Protein AF-A0A7S2U5A8-F1 (afdb_monomer)

Organism: NCBI:txid420275

pLDDT: mean 72.68, std 22.57, range [35.91, 97.19]

Solvent-accessible surface area (backbone atoms only — not comparable to full-atom values): 7270 Å² total; per-residue (Å²): 139,84,84,84,82,84,81,84,82,78,83,81,78,83,81,74,81,80,82,82,63,75,83,80,60,83,86,65,65,77,77,63,56,65,64,57,65,70,73,77,68,81,72,70,61,91,82,57,90,72,82,68,62,67,48,74,50,65,71,39,66,41,68,48,79,43,60,98,95,47,73,67,40,77,53,38,72,68,40,65,54,75,42,59,58,83,60,89,82,86,88,84,76,64,92,88,65,40,89,88,112

Secondary structure (DSSP, 8-state):
-PPPPP-PPPP-------TTSSTT-TT--HHHHHHHTTTS-----TTSPPPP--EEEEEEEEEEPPPTTS--EEEEEEEEEEE-TT-------STTSSTT-

Radius of gyration: 26.56 Å; Cα contacts (8 Å, |Δi|>4): 72; chains: 1; bounding box: 66×48×57 Å

Foldseek 3Di:
DDDDDDDDDDDDDPDDDPPPPDPPPPPDDDVVVVPVVVPPDPPPDPPPDDWFDKDWDFQDWDWDPDDPPDHIHTQDGGDTDIDDGPDDDDDDDDPSNNSPD

Structure (mmCIF, N/CA/C/O backbone):
data_AF-A0A7S2U5A8-F1
#
_entry.id   AF-A0A7S2U5A8-F1
#
loop_
_atom_site.group_PDB
_atom_site.id
_atom_site.type_symbol
_atom_site.label_atom_id
_atom_site.label_alt_id
_atom_site.label_comp_id
_atom_site.label_asym_id
_atom_site.label_entity_id
_atom_site.label_seq_id
_atom_site.pdbx_PDB_ins_code
_atom_site.Cartn_x
_atom_site.Cartn_y
_atom_site.Cartn_z
_atom_site.occupancy
_atom_site.B_iso_or_equiv
_atom_site.auth_seq_id
_atom_site.auth_comp_id
_atom_site.auth_asym_id
_atom_site.auth_atom_id
_atom_site.pdbx_PDB_model_num
ATOM 1 N N . MET A 1 1 ? 5.344 40.210 -32.722 1.00 38.22 1 MET A N 1
ATOM 2 C CA . MET A 1 1 ? 5.893 38.847 -32.582 1.00 38.22 1 MET A CA 1
ATOM 3 C C . MET A 1 1 ? 7.039 38.958 -31.594 1.00 38.22 1 MET A C 1
ATOM 5 O O . MET A 1 1 ? 7.949 39.723 -31.870 1.00 38.22 1 MET A O 1
ATOM 9 N N . SER A 1 2 ? 6.913 38.366 -30.406 1.00 45.12 2 SER A N 1
ATOM 10 C CA . SER A 1 2 ? 7.925 38.432 -29.344 1.00 45.12 2 SER A CA 1
ATOM 11 C C . SER A 1 2 ? 8.835 37.212 -29.427 1.00 45.12 2 SER A C 1
ATOM 13 O O . SER A 1 2 ? 8.351 36.083 -29.464 1.00 45.12 2 SER A O 1
ATOM 15 N N . GLU A 1 3 ? 10.130 37.472 -29.484 1.00 45.38 3 GLU A N 1
ATOM 16 C CA . GLU A 1 3 ? 11.221 36.505 -29.538 1.00 45.38 3 GLU A CA 1
ATOM 17 C C . GLU A 1 3 ? 11.350 35.791 -28.179 1.00 45.38 3 GLU A C 1
ATOM 19 O O . GLU A 1 3 ? 11.308 36.439 -27.132 1.00 45.38 3 GLU A O 1
ATOM 24 N N . ALA A 1 4 ? 11.430 34.459 -28.180 1.00 51.72 4 ALA A N 1
ATOM 25 C CA . ALA A 1 4 ? 11.658 33.675 -26.969 1.00 51.72 4 ALA A CA 1
ATOM 26 C C . ALA A 1 4 ? 13.165 33.630 -26.684 1.00 51.72 4 ALA A C 1
ATOM 28 O O . ALA A 1 4 ? 13.935 33.202 -27.538 1.00 51.72 4 ALA A O 1
ATOM 29 N N . GLN A 1 5 ? 13.580 34.074 -25.497 1.00 45.91 5 GLN A N 1
ATOM 30 C CA . GLN A 1 5 ? 14.954 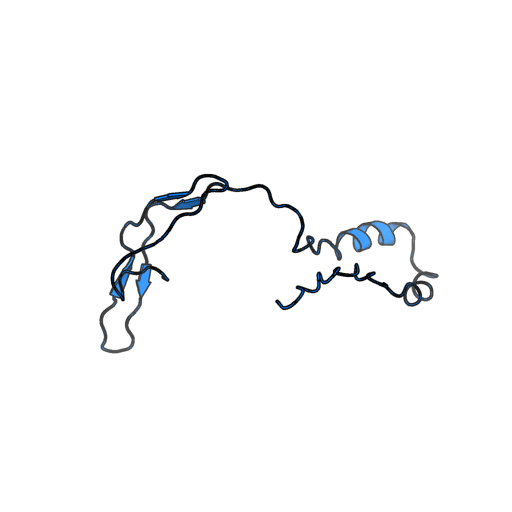33.906 -25.026 1.00 45.91 5 GLN A CA 1
ATOM 31 C C . GLN A 1 5 ? 15.144 32.489 -24.480 1.00 45.91 5 GLN A C 1
ATOM 33 O O . GLN A 1 5 ? 14.459 32.074 -23.544 1.00 45.91 5 GLN A O 1
ATOM 38 N N . GLU A 1 6 ? 16.083 31.763 -25.073 1.00 47.41 6 GLU A N 1
ATOM 39 C CA . GLU A 1 6 ? 16.578 30.481 -24.584 1.00 47.41 6 GLU A CA 1
ATOM 40 C C . GLU A 1 6 ? 17.562 30.743 -23.432 1.00 47.41 6 GLU A C 1
ATOM 42 O O . GLU A 1 6 ? 18.488 31.544 -23.562 1.00 47.41 6 GLU A O 1
ATOM 47 N N . VAL A 1 7 ? 17.314 30.135 -22.269 1.00 41.22 7 VAL A N 1
ATOM 48 C CA . VAL A 1 7 ? 18.146 30.296 -21.068 1.00 41.22 7 VAL A CA 1
ATOM 49 C C . VAL A 1 7 ?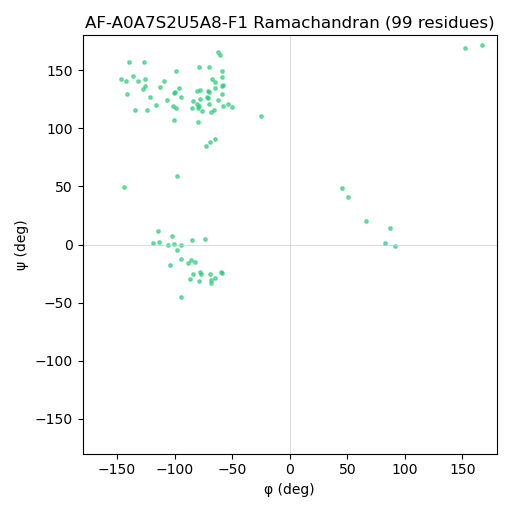 19.050 29.072 -20.957 1.00 41.22 7 VAL A C 1
ATOM 51 O O . VAL A 1 7 ? 18.577 27.989 -20.616 1.00 41.22 7 VAL A O 1
ATOM 54 N N . GLU A 1 8 ? 20.342 29.235 -21.240 1.00 39.53 8 GLU A N 1
ATOM 55 C CA . GLU A 1 8 ? 21.348 28.211 -20.943 1.00 39.53 8 GLU A CA 1
ATOM 56 C C . GLU A 1 8 ? 21.579 28.125 -19.429 1.00 39.53 8 GLU A C 1
ATOM 58 O O . GLU A 1 8 ? 21.872 29.118 -18.757 1.00 39.53 8 GLU A O 1
ATOM 63 N N . LEU A 1 9 ? 21.442 26.916 -18.885 1.00 44.69 9 LEU A N 1
ATOM 64 C CA . LEU A 1 9 ? 21.766 26.610 -17.496 1.00 44.69 9 LEU A CA 1
ATOM 65 C C . LEU A 1 9 ? 23.283 26.429 -17.383 1.00 44.69 9 LEU A C 1
ATOM 67 O O . LEU A 1 9 ? 23.845 25.532 -18.002 1.00 44.69 9 LEU A O 1
ATOM 71 N N . GLN A 1 10 ? 23.939 27.283 -16.598 1.00 41.81 10 GLN A N 1
ATOM 72 C CA . GLN A 1 10 ? 25.362 27.142 -16.284 1.00 41.81 10 GLN A CA 1
ATOM 73 C C . GLN A 1 10 ? 25.557 26.062 -15.214 1.00 41.81 10 GLN A C 1
ATOM 75 O O . GLN A 1 10 ? 24.870 26.065 -14.188 1.00 41.81 10 GLN A O 1
ATOM 80 N N . ASP A 1 11 ? 26.510 25.161 -15.449 1.00 44.88 11 ASP A N 1
ATOM 81 C CA . ASP A 1 11 ? 26.896 24.117 -14.503 1.00 44.88 11 ASP A CA 1
ATOM 82 C C . ASP A 1 11 ? 27.458 24.735 -13.213 1.00 44.88 11 ASP A C 1
ATOM 84 O O . ASP A 1 11 ? 28.404 25.524 -13.226 1.00 44.88 11 ASP A O 1
ATOM 88 N N . VAL A 1 12 ? 26.866 24.376 -12.072 1.00 46.50 12 VAL A N 1
ATOM 89 C CA . VAL A 1 12 ? 27.343 24.798 -10.750 1.00 46.50 12 VAL A CA 1
ATOM 90 C C . VAL A 1 12 ? 28.528 23.918 -10.357 1.00 46.50 12 VAL A C 1
ATOM 92 O O . VAL A 1 12 ? 28.356 22.759 -9.979 1.00 46.50 12 VAL A O 1
ATOM 95 N N . GLU A 1 13 ? 29.740 24.468 -10.415 1.00 44.81 13 GLU A N 1
ATOM 96 C CA . GLU A 1 13 ? 30.926 23.810 -9.864 1.00 44.81 13 GLU A CA 1
ATOM 97 C C . GLU A 1 13 ? 30.818 23.707 -8.331 1.00 44.81 13 GLU A C 1
ATOM 99 O O . GLU A 1 13 ? 30.822 24.706 -7.607 1.00 44.81 13 GLU A O 1
ATOM 104 N N . LEU A 1 14 ? 30.746 22.478 -7.809 1.00 44.41 14 LEU A N 1
ATOM 105 C CA . LEU A 1 14 ? 30.836 22.193 -6.375 1.00 44.41 14 LEU A CA 1
ATOM 106 C C . LEU A 1 14 ? 32.283 22.393 -5.896 1.00 44.41 14 LEU A C 1
ATOM 108 O O . LEU A 1 14 ? 33.079 21.456 -5.813 1.00 44.41 14 LEU A O 1
ATOM 112 N N . GLY A 1 15 ? 32.627 23.637 -5.570 1.00 35.91 15 GLY A N 1
ATOM 113 C CA . GLY A 1 15 ? 33.887 24.002 -4.928 1.00 35.91 15 GLY A CA 1
ATOM 114 C C . GLY A 1 15 ? 33.965 23.507 -3.479 1.00 35.91 15 GLY A C 1
ATOM 115 O O . GLY A 1 15 ? 33.620 24.228 -2.547 1.00 35.91 15 GLY A O 1
ATOM 116 N N . GLY A 1 16 ? 34.443 22.278 -3.273 1.00 38.44 16 GLY A N 1
ATOM 117 C CA . GLY A 1 16 ? 34.842 21.773 -1.957 1.00 38.44 16 GLY A CA 1
ATOM 118 C C . GLY A 1 16 ? 36.203 22.341 -1.533 1.00 38.44 16 GLY A C 1
ATOM 119 O O . GLY A 1 16 ? 37.221 22.064 -2.165 1.00 38.44 16 GLY A O 1
ATOM 120 N N . ASN A 1 17 ? 36.221 23.140 -0.465 1.00 39.75 17 ASN A N 1
ATOM 121 C CA . ASN A 1 17 ? 37.412 23.788 0.090 1.00 39.75 17 ASN A CA 1
ATOM 122 C C . ASN A 1 17 ? 38.374 22.744 0.709 1.00 39.75 17 ASN A C 1
ATOM 124 O O . ASN A 1 17 ? 38.028 22.093 1.693 1.00 39.75 17 ASN A O 1
ATOM 128 N N . LYS A 1 18 ? 39.574 22.563 0.134 1.00 45.72 18 LYS A N 1
ATOM 129 C CA . LYS A 1 18 ? 40.514 21.465 0.465 1.00 45.72 18 LYS A CA 1
ATOM 130 C C . LYS A 1 18 ? 41.438 21.718 1.667 1.00 45.72 18 LYS A C 1
ATOM 132 O O . LYS A 1 18 ? 42.257 20.865 1.974 1.00 45.72 18 LYS A O 1
ATOM 137 N N . ASN A 1 19 ? 41.309 22.838 2.375 1.00 41.66 19 ASN A N 1
ATOM 138 C CA . ASN A 1 19 ? 42.384 23.301 3.266 1.00 41.66 19 ASN A CA 1
ATOM 139 C C . ASN A 1 19 ? 42.170 23.046 4.771 1.00 41.66 19 ASN A C 1
ATOM 141 O O . ASN A 1 19 ? 42.956 23.532 5.574 1.00 41.66 19 ASN A O 1
ATOM 145 N N . PHE A 1 20 ? 41.136 22.305 5.185 1.00 41.44 20 PHE A N 1
ATOM 146 C CA . PHE A 1 20 ? 40.868 22.057 6.617 1.00 41.44 20 PHE A CA 1
ATOM 147 C C . PHE A 1 20 ? 41.383 20.712 7.147 1.00 41.44 20 PHE A C 1
ATOM 149 O O . PHE A 1 20 ? 41.257 20.449 8.340 1.00 41.44 20 PHE A O 1
ATOM 156 N N . VAL A 1 21 ? 41.935 19.848 6.290 1.00 45.81 21 VAL A N 1
ATOM 157 C CA . VAL A 1 21 ? 42.218 18.449 6.660 1.00 45.81 21 VAL A CA 1
ATOM 158 C C . VAL A 1 21 ? 43.699 18.184 6.937 1.00 45.81 21 VAL A C 1
ATOM 160 O O . VAL A 1 21 ? 44.007 17.204 7.603 1.00 45.81 21 VAL A O 1
ATOM 163 N N . ASP A 1 22 ? 44.619 19.044 6.498 1.00 43.59 22 ASP A N 1
ATOM 164 C CA . ASP A 1 22 ? 46.047 18.689 6.491 1.00 43.59 22 ASP A CA 1
ATOM 165 C C . ASP A 1 22 ? 46.740 18.784 7.864 1.00 43.59 22 ASP A C 1
ATOM 167 O O . ASP A 1 22 ? 47.713 18.071 8.103 1.00 43.59 22 ASP A O 1
ATOM 171 N N . GLU A 1 23 ? 46.237 19.584 8.810 1.00 45.62 23 GLU A N 1
ATOM 172 C CA . GLU A 1 23 ? 46.963 19.853 10.067 1.00 45.62 23 GLU A CA 1
ATOM 173 C C . GLU A 1 23 ? 46.674 18.847 11.199 1.00 45.62 23 GLU A C 1
ATOM 175 O O . GLU A 1 23 ? 47.452 18.721 12.140 1.00 45.62 23 GLU A O 1
ATOM 180 N N . ALA A 1 24 ? 45.605 18.050 11.097 1.00 46.97 24 ALA A N 1
ATOM 181 C CA . ALA A 1 24 ? 45.213 17.096 12.144 1.00 46.97 24 ALA A CA 1
ATOM 182 C C . ALA A 1 24 ? 45.750 15.661 11.936 1.00 46.97 24 ALA A C 1
ATOM 184 O O . ALA A 1 24 ? 45.467 14.774 12.742 1.00 46.97 24 ALA A O 1
ATOM 185 N N . VAL A 1 25 ? 46.496 15.397 10.853 1.00 51.00 25 VAL A N 1
ATOM 186 C CA . VAL A 1 25 ? 46.848 14.026 10.412 1.00 51.00 25 VAL A CA 1
ATOM 187 C C . VAL A 1 25 ? 48.299 13.614 10.683 1.00 51.00 25 VAL A C 1
ATOM 189 O O . VAL A 1 25 ? 48.671 12.475 10.358 1.00 51.00 25 VAL A O 1
ATOM 192 N N . ALA A 1 26 ? 49.100 14.511 11.267 1.00 53.81 26 ALA A N 1
ATOM 193 C CA . ALA A 1 26 ? 50.541 14.329 11.448 1.00 53.81 26 ALA A CA 1
ATOM 194 C C . ALA A 1 26 ? 50.901 13.224 12.462 1.00 53.81 26 ALA A C 1
ATOM 196 O O . ALA A 1 26 ? 51.873 12.508 12.238 1.00 53.81 26 ALA A O 1
ATOM 197 N N . ASP A 1 27 ? 50.063 12.991 13.481 1.00 52.19 27 ASP A N 1
ATOM 198 C CA . ASP A 1 27 ? 50.448 12.164 14.640 1.00 52.19 27 ASP A CA 1
ATOM 199 C C . ASP A 1 27 ? 49.667 10.838 14.789 1.00 52.19 27 ASP A C 1
ATOM 201 O O . ASP A 1 27 ? 49.761 10.169 15.816 1.00 52.19 27 ASP A O 1
ATOM 205 N N . MET A 1 28 ? 48.887 10.412 13.784 1.00 46.25 28 MET A N 1
ATOM 206 C CA . MET A 1 28 ? 48.114 9.154 13.850 1.00 46.25 28 MET A CA 1
ATOM 207 C C . MET A 1 28 ? 48.772 7.981 13.104 1.00 46.25 28 MET A C 1
ATOM 209 O O . MET A 1 28 ? 49.091 8.087 11.915 1.00 46.25 28 MET A O 1
ATOM 213 N N . GLU A 1 29 ? 48.881 6.833 13.787 1.00 58.38 29 GLU A N 1
ATOM 214 C CA . GLU A 1 29 ? 49.429 5.568 13.274 1.00 58.38 29 GLU A CA 1
ATOM 215 C C . GLU A 1 29 ? 48.684 5.025 12.028 1.00 58.38 29 GLU A C 1
ATOM 217 O O . GLU A 1 29 ? 47.458 5.155 11.901 1.00 58.38 29 GLU A O 1
ATOM 222 N N . PRO A 1 30 ? 49.414 4.408 11.076 1.00 54.69 30 PRO A N 1
ATOM 223 C CA . PRO A 1 30 ? 48.937 4.139 9.715 1.00 54.69 30 PRO A CA 1
ATOM 224 C C . PRO A 1 30 ? 47.831 3.079 9.618 1.00 54.69 30 PRO A C 1
ATOM 226 O O . PRO A 1 30 ? 47.032 3.112 8.676 1.00 54.69 30 PRO A O 1
ATOM 229 N N . GLU A 1 31 ? 47.744 2.150 10.568 1.00 50.69 31 GLU A N 1
ATOM 230 C CA . GLU A 1 31 ? 46.753 1.066 10.530 1.00 50.69 31 GLU A CA 1
ATOM 231 C C . GLU A 1 31 ? 45.336 1.494 10.926 1.00 50.69 31 GLU A C 1
ATOM 233 O O . GLU A 1 31 ? 44.362 0.930 10.420 1.00 50.69 31 GLU A O 1
ATOM 238 N N . ASN A 1 32 ? 45.192 2.555 11.724 1.00 51.06 32 ASN A N 1
ATOM 239 C CA . ASN A 1 32 ? 43.881 3.050 12.152 1.00 51.06 32 ASN A CA 1
ATOM 240 C C . ASN A 1 32 ? 43.245 4.032 11.1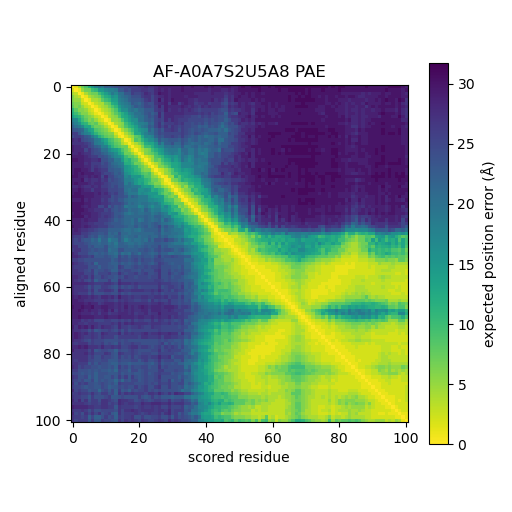42 1.00 51.06 32 ASN A C 1
ATOM 242 O O . ASN A 1 32 ? 42.039 4.286 11.176 1.00 51.06 32 ASN A O 1
ATOM 246 N N . LYS A 1 33 ? 44.028 4.534 10.172 1.00 50.28 33 LYS A N 1
ATOM 247 C CA . LYS A 1 33 ? 43.551 5.436 9.102 1.00 50.28 33 LYS A CA 1
ATOM 248 C C . LYS A 1 33 ? 42.610 4.739 8.111 1.00 50.28 33 LYS A C 1
ATOM 250 O O . LYS A 1 33 ? 41.684 5.355 7.594 1.00 50.28 33 LYS A O 1
ATOM 255 N N . ARG A 1 34 ? 42.814 3.442 7.845 1.00 49.03 34 ARG A N 1
ATOM 256 C CA . ARG A 1 34 ? 42.081 2.705 6.792 1.00 49.03 34 ARG A CA 1
ATOM 257 C C . ARG A 1 34 ? 40.670 2.277 7.194 1.00 49.03 34 ARG A C 1
ATOM 259 O O . ARG A 1 34 ? 39.795 2.207 6.333 1.00 49.03 34 ARG A O 1
ATOM 266 N N . ASN A 1 35 ? 40.451 1.990 8.475 1.00 46.28 35 ASN A N 1
ATOM 267 C CA . ASN A 1 35 ? 39.167 1.474 8.951 1.00 46.28 35 ASN A CA 1
ATOM 268 C C . ASN A 1 35 ? 38.170 2.594 9.274 1.00 46.28 35 ASN A C 1
ATOM 270 O O . ASN A 1 35 ? 36.973 2.407 9.064 1.00 46.28 35 ASN A O 1
ATOM 274 N N . ASN A 1 36 ? 38.655 3.770 9.682 1.00 45.06 36 ASN A N 1
ATOM 275 C CA . ASN A 1 36 ? 37.790 4.907 10.000 1.00 45.06 36 ASN A CA 1
ATOM 276 C C . ASN A 1 36 ? 37.397 5.731 8.758 1.00 45.06 36 ASN A C 1
ATOM 278 O O . ASN A 1 36 ? 36.289 6.252 8.725 1.00 45.06 36 ASN A O 1
ATOM 282 N N . LEU A 1 37 ? 38.194 5.731 7.675 1.00 49.19 37 LEU A N 1
ATOM 283 C CA . LEU A 1 37 ? 37.800 6.361 6.399 1.00 49.19 37 LEU A CA 1
ATOM 284 C C . LEU A 1 37 ? 36.591 5.681 5.728 1.00 49.19 37 LEU A C 1
ATOM 286 O O . LEU A 1 37 ? 35.841 6.317 4.996 1.00 49.19 37 LEU A O 1
ATOM 290 N N . LYS A 1 38 ? 36.399 4.376 5.957 1.00 48.06 38 LYS A N 1
ATOM 291 C CA . LYS A 1 38 ? 35.299 3.609 5.347 1.00 48.06 38 LYS A CA 1
ATOM 292 C C . LYS A 1 38 ? 33.970 3.759 6.080 1.00 48.06 38 LYS A C 1
ATOM 294 O O . LYS A 1 38 ? 32.947 3.352 5.538 1.00 48.06 38 LYS A O 1
ATOM 299 N N . LYS A 1 39 ? 33.978 4.280 7.310 1.00 46.34 39 LYS A N 1
ATOM 300 C CA . LYS A 1 39 ? 32.801 4.252 8.183 1.00 46.34 39 LYS A CA 1
ATOM 301 C C . LYS A 1 39 ? 31.949 5.522 8.119 1.00 46.34 39 LYS A C 1
ATOM 303 O O . LYS A 1 39 ? 30.820 5.480 8.589 1.00 46.34 39 LYS A O 1
ATOM 308 N N . GLU A 1 40 ? 32.446 6.604 7.514 1.00 55.03 40 GLU A N 1
ATOM 309 C CA . GLU A 1 40 ? 31.802 7.926 7.606 1.00 55.03 40 GLU A CA 1
ATOM 310 C C . GLU A 1 40 ? 31.314 8.561 6.292 1.00 55.03 40 GLU A C 1
ATOM 312 O O . GLU A 1 40 ? 30.732 9.637 6.350 1.00 55.03 40 GLU A O 1
ATOM 317 N N . LEU A 1 41 ? 31.438 7.934 5.114 1.00 55.22 41 LEU A N 1
ATOM 318 C CA . LEU A 1 41 ? 31.005 8.573 3.853 1.00 55.22 41 LEU A CA 1
ATOM 319 C C . LEU A 1 41 ? 30.391 7.612 2.823 1.00 55.22 41 LEU A C 1
ATOM 321 O O . LEU A 1 41 ? 30.724 7.662 1.643 1.00 55.22 41 LEU A O 1
ATOM 325 N N . THR A 1 42 ? 29.435 6.772 3.217 1.00 57.41 42 THR A N 1
ATOM 326 C CA . THR A 1 42 ? 28.406 6.345 2.250 1.00 57.41 42 THR A CA 1
ATOM 327 C C . THR A 1 42 ? 27.164 7.201 2.446 1.00 57.41 42 THR A C 1
ATOM 329 O O . THR A 1 42 ? 26.080 6.705 2.746 1.00 57.41 42 THR A O 1
ATOM 332 N N . MET A 1 43 ? 27.328 8.518 2.302 1.00 65.00 43 MET A N 1
ATOM 333 C CA . MET A 1 43 ? 26.225 9.339 1.820 1.00 65.00 43 MET A CA 1
ATOM 334 C C . MET A 1 43 ? 25.998 8.840 0.391 1.00 65.00 43 MET A C 1
ATOM 336 O O . MET A 1 43 ? 26.720 9.225 -0.525 1.00 65.00 43 MET A O 1
ATOM 340 N N . GLU A 1 44 ? 25.118 7.848 0.228 1.00 73.56 44 GLU A N 1
ATOM 341 C CA . GLU A 1 44 ? 24.697 7.418 -1.102 1.00 73.56 44 GLU A CA 1
ATOM 342 C C . GLU A 1 44 ? 24.206 8.673 -1.819 1.00 73.56 44 GLU A C 1
ATOM 344 O O . GLU A 1 44 ? 23.337 9.374 -1.292 1.00 73.56 44 GLU A O 1
ATOM 349 N N . ASP A 1 45 ? 24.824 8.998 -2.957 1.00 82.06 45 ASP A N 1
ATOM 350 C CA . ASP A 1 45 ? 24.465 10.181 -3.730 1.00 82.06 45 ASP A CA 1
ATOM 351 C C . ASP A 1 45 ? 22.938 10.177 -3.931 1.00 82.06 45 ASP A C 1
ATOM 353 O O . ASP A 1 45 ? 22.394 9.225 -4.509 1.00 82.06 45 ASP A O 1
ATOM 357 N N . PRO A 1 46 ? 22.220 11.199 -3.424 1.00 83.62 46 PRO A N 1
ATOM 358 C CA . PRO A 1 46 ? 20.766 11.221 -3.477 1.00 83.62 46 PRO A CA 1
ATOM 359 C C . PRO A 1 46 ? 20.240 11.137 -4.915 1.00 83.62 46 PRO A C 1
ATOM 361 O O . PRO A 1 46 ? 19.129 10.626 -5.108 1.00 83.62 46 PRO A O 1
ATOM 364 N N . PHE A 1 47 ? 21.043 11.559 -5.898 1.00 84.69 47 PHE A N 1
ATOM 365 C CA . PHE A 1 47 ? 20.728 11.582 -7.324 1.00 84.69 47 PHE A CA 1
ATOM 366 C C . PHE A 1 47 ? 21.336 10.417 -8.121 1.00 84.69 47 PHE A C 1
ATOM 368 O O . PHE A 1 47 ? 21.093 10.327 -9.327 1.00 84.69 47 PHE A O 1
ATOM 375 N N . ALA 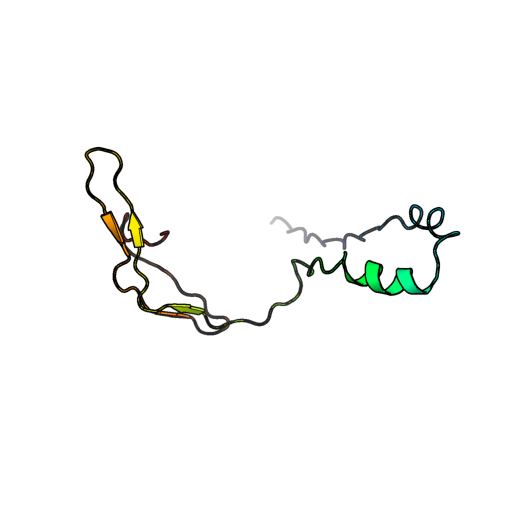A 1 48 ? 22.064 9.493 -7.482 1.00 87.12 48 ALA A N 1
ATOM 376 C CA . ALA A 1 48 ? 22.624 8.338 -8.176 1.00 87.12 48 ALA A CA 1
ATOM 377 C C . ALA A 1 48 ? 21.512 7.508 -8.853 1.00 87.12 48 ALA A C 1
ATOM 379 O O . ALA A 1 48 ? 20.470 7.252 -8.232 1.00 87.12 48 ALA A O 1
ATOM 380 N N . PRO A 1 49 ? 21.709 7.034 -10.101 1.00 83.00 49 PRO A N 1
ATOM 381 C CA . PRO A 1 49 ? 20.728 6.206 -10.794 1.00 83.00 49 PRO A CA 1
ATOM 382 C C . PRO A 1 49 ? 20.402 4.938 -9.999 1.00 83.00 49 PRO A C 1
ATOM 384 O O . PRO A 1 49 ? 21.261 4.089 -9.762 1.00 83.00 49 PRO A O 1
ATOM 387 N N . ARG A 1 50 ? 19.135 4.776 -9.608 1.00 85.31 50 ARG A N 1
ATOM 388 C CA . ARG A 1 50 ? 18.675 3.607 -8.845 1.00 85.31 50 ARG A CA 1
ATOM 389 C C . ARG A 1 50 ? 18.073 2.573 -9.786 1.00 85.31 50 ARG A C 1
ATOM 391 O O . ARG A 1 50 ? 17.265 2.900 -10.659 1.00 85.31 50 ARG A O 1
ATOM 398 N N . LYS A 1 51 ? 18.430 1.300 -9.597 1.00 87.94 51 LYS A N 1
ATOM 399 C CA . LYS A 1 51 ? 17.735 0.199 -10.273 1.00 87.94 51 LYS A CA 1
ATOM 400 C C . LYS A 1 51 ? 16.287 0.150 -9.770 1.00 87.94 51 LYS A C 1
ATOM 402 O O . LYS A 1 51 ? 16.052 0.242 -8.565 1.00 87.94 51 LYS A O 1
ATOM 407 N N . GLY A 1 52 ? 15.336 0.010 -10.695 1.00 87.62 52 GLY A N 1
ATOM 408 C CA . GLY A 1 52 ? 13.931 -0.196 -10.350 1.00 87.62 52 GLY A CA 1
ATOM 409 C C . GLY A 1 52 ? 13.760 -1.451 -9.496 1.00 87.62 52 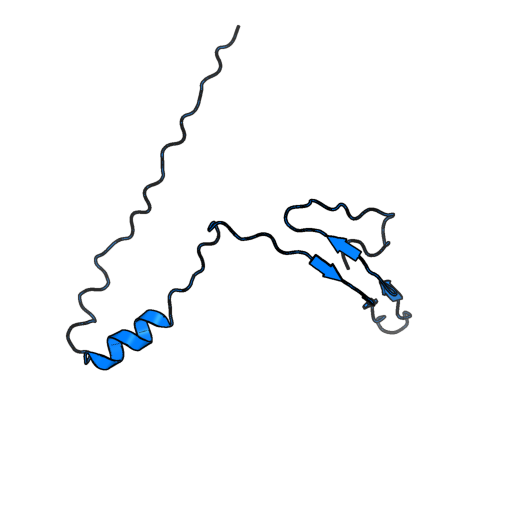GLY A C 1
ATOM 410 O O . GLY A 1 52 ? 14.545 -2.392 -9.606 1.00 87.62 52 GLY A O 1
ATOM 411 N N . LYS A 1 53 ? 12.755 -1.448 -8.622 1.00 91.75 53 LYS A N 1
ATOM 412 C CA . LYS A 1 53 ? 12.363 -2.618 -7.833 1.00 91.75 53 LYS A CA 1
ATOM 413 C C . LYS A 1 53 ? 10.881 -2.880 -8.045 1.00 91.75 53 LYS A C 1
ATOM 415 O O . LYS A 1 53 ? 10.103 -1.934 -8.136 1.00 91.75 53 LYS A O 1
ATOM 420 N N . LYS A 1 54 ? 10.516 -4.157 -8.112 1.00 94.69 54 LYS A N 1
ATOM 421 C CA . LYS A 1 54 ? 9.126 -4.605 -8.060 1.00 94.69 54 LYS A CA 1
ATOM 422 C C . LYS A 1 54 ? 8.598 -4.397 -6.638 1.00 94.69 54 LYS A C 1
ATOM 424 O O . LYS A 1 54 ? 9.266 -4.774 -5.673 1.00 94.69 54 LYS A O 1
ATOM 429 N N . LEU A 1 55 ? 7.418 -3.800 -6.512 1.00 95.00 55 LEU A N 1
ATOM 430 C CA . LEU A 1 55 ? 6.732 -3.598 -5.236 1.00 95.00 55 LEU A CA 1
ATOM 431 C C . LEU A 1 55 ? 5.557 -4.570 -5.153 1.00 95.00 55 LEU A C 1
ATOM 433 O O . LEU A 1 55 ? 4.702 -4.574 -6.025 1.00 95.00 55 LEU A O 1
ATOM 437 N N . THR A 1 56 ? 5.497 -5.383 -4.103 1.00 96.88 56 THR A N 1
ATOM 438 C CA . THR A 1 56 ? 4.384 -6.311 -3.858 1.00 96.88 56 THR A CA 1
ATOM 439 C C . THR A 1 56 ? 3.911 -6.187 -2.427 1.00 96.88 56 THR A C 1
ATOM 441 O O . THR A 1 56 ? 4.738 -6.101 -1.517 1.00 96.88 56 THR A O 1
ATOM 444 N N . TRP A 1 57 ? 2.605 -6.258 -2.217 1.00 96.38 57 TRP A N 1
ATOM 445 C CA . TRP A 1 57 ? 2.007 -6.347 -0.892 1.00 96.38 57 TRP A CA 1
ATOM 446 C C . TRP A 1 57 ? 0.897 -7.391 -0.897 1.00 96.38 57 TRP A C 1
ATOM 448 O O . TRP A 1 57 ? 0.208 -7.591 -1.898 1.00 96.38 57 TRP A O 1
ATOM 458 N N . GLN A 1 58 ? 0.751 -8.093 0.221 1.00 97.19 58 GLN A N 1
ATOM 459 C CA . GLN A 1 58 ? -0.237 -9.150 0.396 1.00 97.19 58 GLN A CA 1
ATOM 460 C C . GLN A 1 58 ? -0.707 -9.156 1.843 1.00 97.19 58 GLN A C 1
ATOM 462 O O . GLN A 1 58 ? 0.098 -8.944 2.751 1.00 97.19 58 GLN A O 1
ATOM 467 N N . ASN A 1 59 ? -1.999 -9.420 2.040 1.00 96.69 59 ASN A N 1
ATOM 468 C CA . ASN A 1 59 ? -2.626 -9.513 3.354 1.00 96.69 59 ASN A CA 1
ATOM 469 C C . ASN A 1 59 ? -2.324 -8.295 4.254 1.00 96.69 59 ASN A C 1
ATOM 471 O O . ASN A 1 59 ? -2.056 -8.426 5.455 1.00 96.69 59 ASN A O 1
ATOM 475 N N . VAL A 1 60 ? -2.337 -7.092 3.666 1.00 95.38 60 VAL A N 1
ATOM 476 C CA . VAL A 1 60 ? -2.119 -5.844 4.406 1.00 95.38 60 VAL A CA 1
ATOM 477 C C . VAL A 1 60 ? -3.401 -5.472 5.137 1.00 95.38 60 VAL A C 1
ATOM 479 O O . VAL A 1 60 ? -4.448 -5.238 4.531 1.00 95.38 60 VAL A O 1
ATOM 482 N N . ASN A 1 61 ? -3.300 -5.404 6.461 1.00 95.56 61 ASN A N 1
ATOM 483 C CA . ASN A 1 61 ? -4.397 -5.082 7.359 1.00 95.56 61 ASN A CA 1
ATOM 484 C C . ASN A 1 61 ? -3.968 -3.939 8.278 1.00 95.56 61 ASN A C 1
ATOM 486 O O . ASN A 1 61 ? -2.880 -3.975 8.851 1.00 95.56 61 ASN A O 1
ATOM 490 N N . MET A 1 62 ? -4.831 -2.940 8.446 1.00 94.75 62 MET A N 1
ATOM 491 C CA . MET A 1 62 ? -4.562 -1.805 9.326 1.00 94.75 62 MET A CA 1
ATOM 492 C C . MET A 1 62 ? -5.834 -1.397 10.053 1.00 94.75 62 MET A C 1
ATOM 494 O O . MET A 1 62 ? -6.870 -1.159 9.430 1.00 94.75 62 MET A O 1
ATOM 498 N N . THR A 1 63 ? -5.732 -1.262 11.372 1.00 94.69 63 THR A N 1
ATOM 499 C CA . THR A 1 63 ? -6.820 -0.812 12.240 1.00 94.69 63 THR A CA 1
ATOM 500 C C . THR A 1 63 ? -6.371 0.433 12.988 1.00 94.69 63 THR A C 1
ATOM 502 O O . THR A 1 63 ? -5.326 0.440 13.635 1.00 94.69 63 THR A O 1
ATOM 505 N N . LEU A 1 64 ? -7.171 1.491 12.909 1.00 92.56 64 LEU A N 1
ATOM 506 C CA . LEU A 1 64 ? -7.015 2.683 13.724 1.00 92.56 64 LEU A CA 1
ATOM 507 C C . LEU A 1 64 ? -7.710 2.462 15.065 1.00 92.56 64 LEU A C 1
ATOM 509 O O . LEU A 1 64 ? -8.931 2.299 15.113 1.00 92.56 64 LEU A O 1
ATOM 513 N N . ILE A 1 65 ? -6.926 2.494 16.138 1.00 92.75 65 ILE A N 1
ATOM 514 C CA . ILE A 1 65 ? -7.432 2.329 17.500 1.00 92.75 65 ILE A CA 1
ATOM 515 C C . ILE A 1 65 ? -8.216 3.583 17.905 1.00 92.75 65 ILE A C 1
ATOM 517 O O . ILE A 1 65 ? -7.720 4.714 17.799 1.00 92.75 65 ILE A O 1
ATOM 521 N N . GLY A 1 66 ? -9.448 3.385 18.364 1.00 88.19 66 GLY A N 1
ATOM 522 C CA . GLY A 1 66 ? -10.315 4.451 18.843 1.00 88.19 66 GLY A CA 1
ATOM 523 C C . GLY A 1 66 ? -9.797 5.073 20.146 1.00 88.19 66 GLY A C 1
ATOM 524 O O . GLY A 1 66 ? -9.283 4.400 21.036 1.00 88.19 66 GLY A O 1
ATOM 525 N N . LYS A 1 67 ? -9.938 6.396 20.298 1.00 88.12 67 LYS A N 1
ATOM 526 C CA . LYS A 1 67 ? -9.732 7.062 21.601 1.00 88.12 67 LYS A CA 1
ATOM 527 C C . LYS A 1 67 ? -10.972 6.866 22.484 1.00 88.12 67 LYS A C 1
ATOM 529 O O . LYS A 1 67 ? -12.066 6.747 21.942 1.00 88.12 67 LYS A O 1
ATOM 534 N N . LYS A 1 68 ? -10.801 6.879 23.820 1.00 83.44 68 LYS A N 1
ATOM 535 C CA . LYS A 1 68 ? -11.844 6.652 24.857 1.00 83.44 68 LYS A CA 1
ATOM 536 C C . LYS A 1 68 ? -13.271 6.975 24.378 1.00 83.44 68 LYS A C 1
ATOM 538 O O . LYS A 1 68 ? -13.610 8.141 24.191 1.00 83.44 68 LYS A O 1
ATOM 543 N N . GLY A 1 69 ? -14.085 5.929 24.223 1.00 77.75 69 GLY A N 1
ATOM 544 C CA . GLY A 1 69 ? -15.496 6.019 23.828 1.00 77.75 69 GLY A CA 1
ATOM 545 C C . GLY A 1 69 ? -15.771 5.931 22.322 1.00 77.75 69 GLY A C 1
ATOM 546 O O . GLY A 1 69 ? -16.933 5.978 21.933 1.00 77.75 69 GLY A O 1
ATOM 547 N N . LYS A 1 70 ? -14.746 5.801 21.471 1.00 85.25 70 LYS A N 1
ATOM 548 C CA . LYS A 1 70 ? -14.895 5.526 20.033 1.00 85.25 70 LYS A CA 1
ATOM 549 C C . LYS A 1 70 ? -14.439 4.109 19.715 1.00 85.25 70 LYS A C 1
ATOM 551 O O . LYS A 1 70 ? -13.435 3.660 20.259 1.00 85.25 70 LYS A O 1
ATOM 556 N N . GLU A 1 71 ? -15.167 3.449 18.824 1.00 91.19 71 GLU A N 1
ATOM 557 C CA . GLU A 1 71 ? -14.822 2.118 18.327 1.00 91.19 71 GLU A CA 1
ATOM 558 C C . GLU A 1 71 ? -13.585 2.154 17.426 1.00 91.19 71 GLU A C 1
ATOM 560 O O . GLU A 1 71 ? -13.292 3.161 16.767 1.00 91.19 71 GLU A O 1
ATOM 565 N N . ASP A 1 72 ? -12.881 1.027 17.392 1.00 92.81 72 ASP A N 1
ATOM 566 C CA . ASP A 1 72 ? -11.777 0.796 16.473 1.00 92.81 72 ASP A CA 1
ATOM 567 C C . ASP A 1 72 ? -12.283 0.765 15.032 1.00 92.81 72 ASP A C 1
ATOM 569 O O . ASP A 1 72 ? -13.333 0.199 14.718 1.00 92.81 72 ASP A O 1
ATOM 573 N N . ARG A 1 73 ? -11.508 1.359 14.126 1.00 91.44 73 ARG A N 1
ATOM 574 C CA . ARG A 1 73 ? -11.862 1.429 12.709 1.00 91.44 73 ARG A CA 1
ATOM 575 C C . ARG A 1 73 ? -10.855 0.660 11.877 1.00 91.44 73 ARG A C 1
ATOM 577 O O . ARG A 1 73 ? -9.685 1.026 11.827 1.00 91.44 73 ARG A O 1
ATOM 584 N N . LYS A 1 74 ? -11.320 -0.350 11.146 1.00 92.75 74 LYS A N 1
ATOM 585 C CA . LYS A 1 74 ? -10.518 -0.993 10.098 1.00 92.75 74 LYS A CA 1
ATOM 586 C C . LYS A 1 74 ? -10.346 -0.027 8.924 1.00 92.75 74 LYS A C 1
ATOM 588 O O . LYS A 1 74 ? -11.337 0.444 8.371 1.00 92.75 74 LYS A O 1
ATOM 593 N N . LEU A 1 75 ? -9.098 0.297 8.594 1.00 93.38 75 LEU A N 1
ATOM 594 C CA . LEU A 1 75 ? -8.724 1.167 7.475 1.00 93.38 75 LEU A CA 1
ATOM 595 C C . LEU A 1 75 ? -8.402 0.350 6.225 1.00 93.38 75 LEU A C 1
ATOM 597 O O . LEU A 1 75 ? -8.882 0.674 5.145 1.00 93.38 75 LEU A O 1
ATOM 601 N N . LEU A 1 76 ? -7.629 -0.723 6.393 1.00 95.69 76 LEU A N 1
ATOM 602 C CA . LEU A 1 76 ? -7.266 -1.663 5.336 1.00 95.69 76 LEU A CA 1
ATOM 603 C C . LEU A 1 76 ? -7.651 -3.067 5.791 1.00 95.69 76 LEU A C 1
ATOM 605 O O . LEU A 1 76 ? -7.444 -3.424 6.953 1.00 95.69 76 LEU A O 1
ATOM 609 N N . THR A 1 77 ? -8.240 -3.853 4.897 1.00 95.75 77 THR A N 1
ATOM 610 C CA . THR A 1 77 ? -8.623 -5.246 5.155 1.00 95.75 77 THR A CA 1
ATOM 611 C C . THR A 1 77 ? -8.187 -6.082 3.967 1.00 95.75 77 THR A C 1
ATOM 613 O O . THR A 1 77 ? -8.680 -5.851 2.867 1.00 95.75 77 THR A O 1
ATOM 616 N N . ASP A 1 78 ? -7.259 -7.007 4.209 1.00 96.31 78 ASP A N 1
ATOM 617 C CA . ASP A 1 78 ? -6.714 -7.946 3.221 1.00 96.31 78 ASP A CA 1
ATOM 618 C C . ASP A 1 78 ? -6.339 -7.293 1.876 1.00 96.31 78 ASP A C 1
ATOM 620 O O . ASP A 1 78 ? -6.733 -7.724 0.792 1.00 96.31 78 ASP A O 1
ATOM 624 N N . VAL A 1 79 ? -5.602 -6.181 1.942 1.00 95.88 79 VAL A N 1
ATOM 625 C CA . VAL A 1 79 ? -5.193 -5.448 0.740 1.00 95.88 79 VAL A CA 1
ATOM 626 C C . VAL A 1 79 ? -3.981 -6.135 0.108 1.00 95.88 79 VAL A C 1
ATOM 628 O O . VAL A 1 79 ? -3.002 -6.452 0.791 1.00 95.88 79 VAL A O 1
ATOM 631 N N . TRP A 1 80 ? -4.038 -6.343 -1.208 1.00 97.06 80 TRP A N 1
ATOM 632 C CA . TRP A 1 80 ? -2.994 -6.992 -2.001 1.00 97.06 80 TRP A CA 1
ATOM 633 C C . TRP A 1 80 ? -2.789 -6.295 -3.349 1.00 97.06 80 TRP A C 1
ATOM 635 O O . TRP A 1 80 ? -3.670 -5.583 -3.834 1.00 97.06 80 TRP A O 1
ATOM 645 N N . GLY A 1 81 ? -1.605 -6.473 -3.932 1.00 95.31 81 GLY A N 1
ATOM 646 C CA . GLY A 1 81 ? -1.268 -5.926 -5.239 1.00 95.31 81 GLY A CA 1
ATOM 647 C C . GLY A 1 81 ? 0.221 -5.996 -5.561 1.00 95.31 81 GLY A C 1
ATOM 648 O O . GLY A 1 81 ? 1.058 -6.371 -4.736 1.00 95.31 81 GLY A O 1
ATOM 649 N N . GLU A 1 82 ? 0.531 -5.658 -6.804 1.00 96.75 82 GLU A N 1
ATOM 650 C CA . GLU A 1 82 ? 1.873 -5.674 -7.365 1.00 96.75 82 GLU A CA 1
ATOM 651 C C . GLU A 1 82 ? 2.054 -4.480 -8.304 1.00 96.75 82 GLU A C 1
ATOM 653 O O . GLU A 1 82 ? 1.150 -4.144 -9.065 1.00 96.75 82 GLU A O 1
ATOM 658 N N . VAL A 1 83 ? 3.240 -3.878 -8.264 1.00 96.25 83 VAL A N 1
ATOM 659 C CA . VAL A 1 83 ? 3.718 -2.888 -9.226 1.00 96.25 83 VAL A CA 1
ATOM 660 C C . VAL A 1 83 ? 5.039 -3.391 -9.812 1.00 96.25 83 VAL A C 1
ATOM 662 O O . VAL A 1 83 ? 6.015 -3.548 -9.062 1.00 96.25 83 VAL A O 1
ATOM 665 N N . PRO A 1 84 ? 5.090 -3.669 -11.126 1.00 94.06 84 PRO A N 1
ATOM 666 C CA . PRO A 1 84 ? 6.313 -4.060 -11.815 1.00 94.06 84 PRO A CA 1
ATOM 667 C C . PRO A 1 84 ? 7.411 -2.992 -11.757 1.00 94.06 84 PRO A C 1
ATOM 669 O O . PRO A 1 84 ? 7.185 -1.818 -11.455 1.00 94.06 84 PRO A O 1
ATOM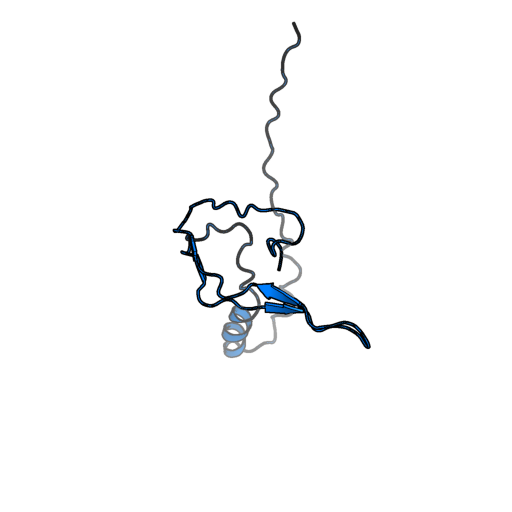 672 N N . GLU A 1 85 ? 8.643 -3.404 -12.055 1.00 95.06 85 GLU A N 1
ATOM 673 C CA . GLU A 1 85 ? 9.776 -2.481 -12.102 1.00 95.06 85 GLU A CA 1
ATOM 674 C C . GLU A 1 85 ? 9.537 -1.372 -13.130 1.00 95.06 85 GLU A C 1
ATOM 676 O O . GLU A 1 85 ? 9.275 -1.648 -14.296 1.00 95.06 85 GLU A O 1
ATOM 681 N N . ARG A 1 86 ? 9.728 -0.117 -12.700 1.00 91.06 86 ARG A N 1
ATOM 682 C CA . ARG A 1 86 ? 9.625 1.087 -13.547 1.00 91.06 86 ARG A CA 1
ATOM 683 C C . ARG A 1 86 ? 8.217 1.381 -14.077 1.00 91.06 86 ARG A C 1
ATOM 685 O O . ARG A 1 86 ? 8.085 2.154 -15.022 1.00 91.06 86 ARG A O 1
ATOM 692 N N . GLU A 1 87 ? 7.181 0.842 -13.443 1.00 92.44 87 GLU A N 1
ATOM 693 C CA . GLU A 1 87 ? 5.797 1.189 -13.761 1.00 92.44 87 GLU A CA 1
ATOM 694 C C . GLU A 1 87 ? 5.207 2.213 -12.789 1.00 92.44 87 GLU A C 1
ATOM 696 O O . GLU A 1 87 ? 5.556 2.278 -11.608 1.00 92.44 87 GLU A O 1
ATOM 701 N N . VAL A 1 88 ? 4.285 3.025 -13.308 1.00 92.44 88 VAL A N 1
ATOM 702 C CA . VAL A 1 88 ? 3.526 4.008 -12.532 1.00 92.44 88 VAL A CA 1
ATOM 703 C C . VAL A 1 88 ? 2.142 3.434 -12.263 1.00 92.44 88 VAL A C 1
ATOM 705 O O . VAL A 1 88 ? 1.388 3.162 -13.192 1.00 92.44 88 VAL A O 1
ATOM 708 N N . THR A 1 89 ? 1.798 3.267 -10.987 1.00 93.31 89 THR A N 1
ATOM 709 C CA . THR A 1 89 ? 0.481 2.779 -10.557 1.00 93.31 89 THR A CA 1
ATOM 710 C C . THR A 1 89 ? -0.283 3.878 -9.834 1.00 93.31 89 THR A 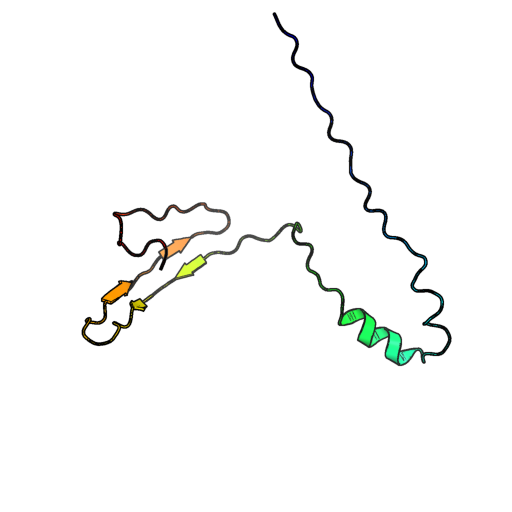C 1
ATOM 712 O O . THR A 1 89 ? 0.265 4.570 -8.978 1.00 93.31 89 THR A O 1
ATOM 715 N N . ALA A 1 90 ? -1.564 4.029 -10.168 1.00 95.19 90 ALA A N 1
ATOM 716 C CA . ALA A 1 90 ? -2.459 4.974 -9.514 1.00 95.19 90 ALA A CA 1
ATOM 717 C C . ALA A 1 90 ? -3.330 4.267 -8.468 1.00 95.19 90 ALA A C 1
ATOM 719 O O . ALA A 1 90 ? -3.981 3.266 -8.764 1.00 95.19 90 ALA A O 1
ATOM 720 N N . ILE A 1 91 ? -3.395 4.831 -7.259 1.00 94.50 91 ILE A N 1
ATOM 721 C CA . ILE A 1 91 ? -4.328 4.404 -6.210 1.00 94.50 91 ILE A CA 1
ATOM 722 C C . ILE A 1 91 ? -5.526 5.355 -6.220 1.00 94.50 91 ILE A C 1
ATOM 724 O O . ILE A 1 91 ? -5.388 6.555 -5.977 1.00 94.50 91 ILE A O 1
ATOM 728 N N . MET A 1 92 ? -6.718 4.825 -6.493 1.00 94.50 92 MET A N 1
ATOM 729 C CA . MET A 1 92 ? -7.948 5.606 -6.657 1.00 94.50 92 MET A CA 1
ATOM 730 C C . MET A 1 92 ? -9.067 5.095 -5.750 1.00 94.50 92 MET A C 1
ATOM 732 O O . MET A 1 92 ? -9.060 3.952 -5.308 1.00 94.50 92 MET A O 1
ATOM 736 N N . GLY A 1 93 ? -10.037 5.960 -5.453 1.00 94.56 93 GLY A N 1
ATOM 737 C CA . GLY A 1 93 ? -11.189 5.620 -4.619 1.00 94.56 93 GLY A CA 1
ATOM 738 C C . GLY A 1 93 ? -11.771 6.829 -3.881 1.00 94.56 93 GLY A C 1
ATOM 739 O O . GLY A 1 93 ? -11.131 7.888 -3.834 1.00 94.56 93 GLY A O 1
ATOM 740 N N . PRO A 1 94 ? -12.958 6.688 -3.268 1.00 94.62 94 PRO A N 1
ATOM 741 C CA . PRO A 1 94 ? -13.625 7.768 -2.542 1.00 94.62 94 PRO A CA 1
ATOM 742 C C . PRO A 1 94 ? -12.808 8.260 -1.334 1.00 94.62 94 PRO A C 1
ATOM 744 O O . PRO A 1 94 ? -11.833 7.632 -0.901 1.00 94.62 94 PRO A O 1
ATOM 747 N N . SER A 1 95 ? -13.174 9.424 -0.790 1.00 93.44 95 SER A N 1
ATOM 748 C CA . SER A 1 95 ? -12.560 9.931 0.444 1.00 93.44 95 SER A CA 1
ATOM 749 C C . SER A 1 95 ? -12.770 8.936 1.592 1.00 93.44 95 SER A C 1
ATOM 751 O O . SER A 1 95 ? -13.852 8.376 1.735 1.00 93.44 95 SER A O 1
ATOM 753 N N . GLY A 1 96 ? -11.723 8.682 2.382 1.00 89.31 96 GLY A N 1
ATOM 754 C CA . GLY A 1 96 ? -11.761 7.712 3.483 1.00 89.31 96 GLY A CA 1
ATOM 755 C C . GLY A 1 96 ? -11.533 6.243 3.098 1.00 89.31 96 GLY A C 1
ATOM 756 O O . GLY 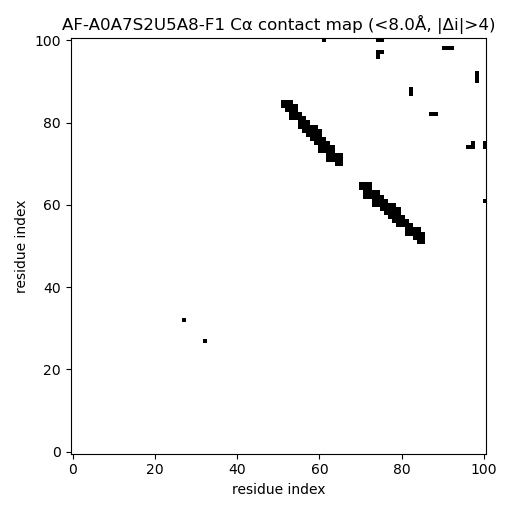A 1 96 ? -11.510 5.408 3.991 1.00 89.31 96 GLY A O 1
ATOM 757 N N . ALA A 1 97 ? -11.294 5.919 1.821 1.00 90.56 97 ALA A N 1
ATOM 758 C CA . ALA A 1 97 ? -11.056 4.542 1.359 1.00 90.56 97 ALA A CA 1
ATOM 759 C C . ALA A 1 97 ? -9.675 3.941 1.721 1.00 90.56 97 ALA A C 1
ATOM 761 O O . ALA A 1 97 ? -9.349 2.863 1.243 1.00 90.56 97 ALA A O 1
ATOM 762 N N . GLY A 1 98 ? -8.836 4.638 2.499 1.00 89.81 98 GLY A N 1
ATOM 763 C CA . GLY A 1 98 ? -7.528 4.113 2.928 1.00 89.81 98 GLY A CA 1
ATOM 764 C C . GLY A 1 98 ? -6.353 4.354 1.969 1.00 89.81 98 GLY A C 1
ATOM 765 O O . GLY A 1 98 ? -5.297 3.776 2.155 1.00 89.81 98 GLY A O 1
ATOM 766 N N . LYS A 1 99 ? -6.482 5.242 0.972 1.00 95.00 99 LYS A N 1
ATOM 767 C CA . LYS A 1 99 ? -5.415 5.517 -0.023 1.00 95.00 99 LYS A CA 1
ATOM 768 C C . LYS A 1 99 ? -4.089 6.039 0.565 1.00 95.00 99 LYS A C 1
ATOM 770 O O . LYS A 1 99 ? -3.065 5.946 -0.095 1.00 95.00 99 LYS A O 1
ATOM 775 N N . THR A 1 100 ? -4.130 6.651 1.750 1.00 93.06 100 THR A N 1
ATOM 776 C CA . THR A 1 100 ? -2.980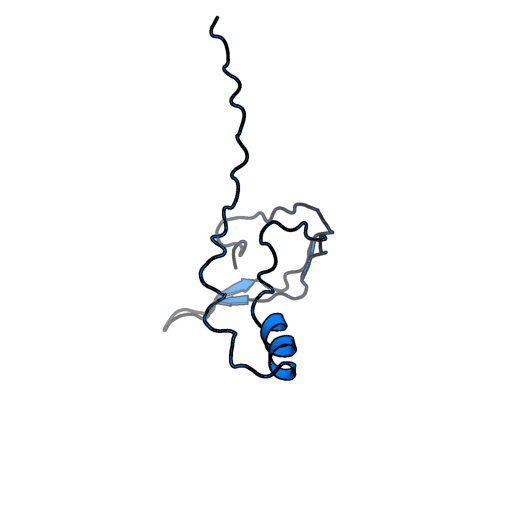 7.284 2.437 1.00 93.06 100 THR A CA 1
ATOM 777 C C . THR A 1 100 ? -2.611 6.552 3.735 1.00 93.06 100 THR A C 1
ATOM 779 O O . THR A 1 100 ? -1.761 7.025 4.480 1.00 93.06 100 THR A O 1
ATOM 782 N N . SER A 1 101 ? -3.312 5.461 4.056 1.00 83.38 101 SER A N 1
ATOM 783 C CA . SER A 1 101 ? -3.076 4.635 5.250 1.00 83.38 101 SER A CA 1
ATOM 784 C C . SER A 1 101 ? -1.917 3.680 5.007 1.00 83.38 101 SER A C 1
ATOM 786 O O . SER A 1 101 ? -1.104 3.533 5.941 1.00 83.38 101 SER A O 1
#

Mean predicted aligned error: 17.76 Å

Sequence (101 aa):
MSEAQEVELQDVELGGNKNFVDEAVADMEPENKRNNLKKELTMEDPFAPRKGKKLTWQNVNMTLIGKKGKEDRKLLTDVWGEVPEREVTAIMGPSGAGKTS

InterPro domains:
  IPR027417 P-loop containing nucleoside triphosphate hydrolase [G3DSA:3.40.50.300] (18-101)
  IPR027417 P-loop containing nucleoside triphosphate hydrolase [SSF52540] (47-101)